Protein AF-A0A7Z7QP86-F1 (afdb_monomer)

Secondary structure (DSSP, 8-state):
-HHHHHHHHHHHHHHHHHHHHHTPSEEETTEEE-----HHHHHHHHHHHHS-HHHHHHHHHHHHHHHHHHT-SSTTHHHHHHHHHHHHIIIIIGGGTT-HHHHHHHHHHHHHHHHHHHHHHHHHHT--

Sequence (128 aa):
MKSIYYVLIGLLMFYLDTLLTFLSPITIGHFSFILVPHLSFLFLMIIAIYKNTSTALILGVLLGIMQDLYFGQVYGVYLFGYIVSILIADKFLKVFFRDHTMLYGMILLGVIFLEIFVMVIYSLLGVN

pLDDT: mean 90.16, std 6.81, range [57.88, 97.5]

Mean predicted aligned error: 4.6 Å

Solvent-accessible surface area (backbone atoms only — not comparable to full-atom values): 6948 Å² total; per-residue (Å²): 120,74,68,58,53,56,54,54,49,46,54,49,32,40,51,51,32,50,55,52,37,67,60,37,66,42,69,60,91,90,47,75,44,80,52,81,74,58,39,46,57,54,52,37,50,50,35,16,43,79,62,46,50,71,58,23,46,56,50,22,49,56,52,13,49,50,45,12,72,77,74,40,92,53,79,52,53,46,23,51,48,40,44,53,50,38,55,48,30,46,73,64,50,31,81,39,70,83,44,61,70,60,44,54,53,52,53,54,51,46,52,54,52,45,51,52,52,51,50,52,54,31,58,74,72,70,53,127

Organism: Staphylococcus schleiferi (NCBI:txid1295)

Foldseek 3Di:
DVLVVLLVVLVVQLVVQVVVQVCPQDDDPPDTRRDRPPSSLLSLLCCLQVHPLVSSLVSLQVVQQVCCVPPNPDRPLSSVLSNVLSVCSNPPVNVCSVPPVVNVVVSVVSVVVSVVSSVVVCVVVVHD

Nearest PDB structures (foldseek):
  4z7f-assembly3_F  TM=4.431E-01  e=1.810E+00  Enterococcus faecalis V583
  5kc4-assembly2_E  TM=5.006E-01  e=4.038E+00  Thermotoga maritima MSB8

InterPro domains:
  IPR007227 Cell shape-determining protein MreD [PF04093] (1-127)
  IPR007227 Cell shape-determining protein MreD [TIGR03426] (10-126)

Radius of gyration: 15.09 Å; Cα contacts (8 Å, |Δi|>4): 134; chains: 1; bounding box: 35×35×44 Å

Structure (mmCIF, N/CA/C/O backbone):
data_AF-A0A7Z7QP86-F1
#
_entry.id   AF-A0A7Z7QP86-F1
#
loop_
_atom_site.group_PDB
_atom_site.id
_atom_site.type_symbol
_atom_site.label_atom_id
_atom_site.label_alt_id
_atom_site.label_comp_id
_atom_site.label_asym_id
_atom_site.label_entity_id
_atom_site.label_seq_id
_atom_site.pdbx_PDB_ins_code
_atom_site.Cartn_x
_atom_site.Cartn_y
_atom_site.Cartn_z
_atom_site.occupancy
_atom_site.B_iso_or_equiv
_atom_site.auth_seq_id
_atom_site.auth_comp_id
_atom_site.auth_asym_id
_atom_site.auth_atom_id
_atom_site.pdbx_PDB_model_num
ATOM 1 N N . MET A 1 1 ? -0.761 5.605 22.226 1.00 58.56 1 MET A N 1
ATOM 2 C CA . MET A 1 1 ? 0.028 4.350 22.261 1.00 58.56 1 MET A CA 1
ATOM 3 C C . MET A 1 1 ? -0.399 3.323 21.204 1.00 58.56 1 MET A C 1
ATOM 5 O O . MET A 1 1 ? 0.480 2.789 20.552 1.00 58.56 1 MET A O 1
ATOM 9 N N . LYS A 1 2 ? -1.699 3.085 20.935 1.00 69.56 2 LYS A N 1
ATOM 10 C CA . LYS A 1 2 ? -2.133 2.076 19.935 1.00 69.56 2 LYS A CA 1
ATOM 11 C C . LYS A 1 2 ? -1.720 2.363 18.473 1.00 69.56 2 LYS A C 1
ATOM 13 O O . LYS A 1 2 ? -1.446 1.420 17.746 1.00 69.56 2 LYS A O 1
ATOM 18 N N . SER A 1 3 ? -1.637 3.629 18.047 1.00 73.50 3 SER A N 1
ATOM 19 C CA . SER A 1 3 ? -1.332 3.974 16.642 1.00 73.50 3 SER A CA 1
ATOM 20 C C . SER A 1 3 ? 0.113 3.709 16.215 1.00 73.50 3 SER A C 1
ATOM 22 O O . SER A 1 3 ? 0.352 3.432 15.047 1.00 73.50 3 SER A O 1
ATOM 24 N N . ILE A 1 4 ? 1.063 3.742 17.155 1.00 87.06 4 ILE A N 1
ATOM 25 C CA . ILE A 1 4 ? 2.484 3.486 16.872 1.00 87.06 4 ILE A CA 1
ATOM 26 C C . ILE A 1 4 ? 2.708 2.042 16.417 1.00 87.06 4 ILE A C 1
ATOM 28 O O . ILE A 1 4 ? 3.517 1.800 15.528 1.00 87.06 4 ILE A O 1
ATOM 32 N N . TYR A 1 5 ? 1.932 1.093 16.948 1.00 90.19 5 TYR A N 1
ATOM 33 C CA . 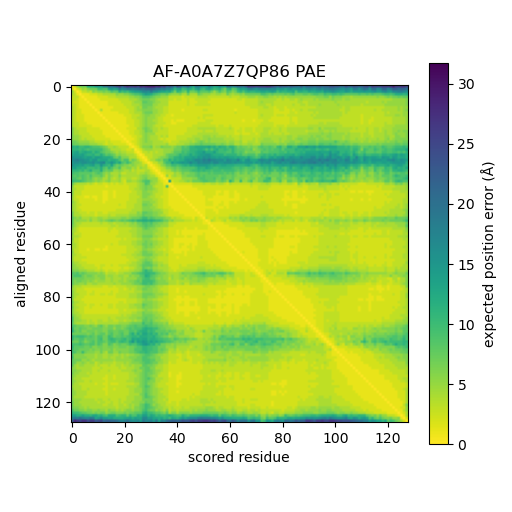TYR A 1 5 ? 2.016 -0.303 16.528 1.00 90.19 5 TYR A CA 1
ATOM 34 C C . TYR A 1 5 ? 1.619 -0.490 15.065 1.00 90.19 5 TYR A C 1
ATOM 36 O O . TYR A 1 5 ? 2.263 -1.264 14.372 1.00 90.19 5 TYR A O 1
ATOM 44 N N . TYR A 1 6 ? 0.614 0.237 14.563 1.00 91.06 6 TYR A N 1
ATOM 45 C CA . TYR A 1 6 ? 0.237 0.134 13.149 1.00 91.06 6 TYR A CA 1
ATOM 46 C C . TYR A 1 6 ? 1.321 0.677 12.224 1.00 91.06 6 TYR A C 1
ATOM 48 O O . TYR A 1 6 ? 1.538 0.109 11.161 1.00 91.06 6 TYR A O 1
ATOM 56 N N . VAL A 1 7 ? 2.024 1.734 12.639 1.00 92.50 7 VAL A N 1
ATOM 57 C CA . VAL A 1 7 ? 3.172 2.259 11.890 1.00 92.50 7 VAL A CA 1
ATOM 58 C C . VAL A 1 7 ? 4.301 1.229 11.865 1.00 92.50 7 VAL A C 1
ATOM 60 O O . VAL A 1 7 ? 4.804 0.912 10.795 1.00 92.50 7 VAL A O 1
ATOM 63 N N . LEU A 1 8 ? 4.655 0.652 13.019 1.00 93.88 8 LEU A N 1
ATOM 64 C CA . LEU A 1 8 ? 5.702 -0.372 13.106 1.00 93.88 8 LEU A CA 1
ATOM 65 C C . LEU A 1 8 ? 5.361 -1.624 12.290 1.00 93.88 8 LEU A C 1
ATOM 67 O O . LEU A 1 8 ? 6.220 -2.139 11.584 1.00 93.88 8 LEU A O 1
ATOM 71 N N . ILE A 1 9 ? 4.110 -2.090 12.348 1.00 94.38 9 ILE A N 1
ATOM 72 C CA . ILE A 1 9 ? 3.648 -3.227 11.543 1.00 94.38 9 ILE A CA 1
ATOM 73 C C . ILE A 1 9 ? 3.662 -2.864 10.057 1.00 94.38 9 ILE A C 1
ATOM 75 O O . ILE A 1 9 ? 4.131 -3.664 9.263 1.00 94.38 9 ILE A O 1
ATOM 79 N N . GLY A 1 10 ? 3.211 -1.668 9.672 1.00 93.56 10 GLY A N 1
ATOM 80 C CA . GLY A 1 10 ? 3.259 -1.219 8.279 1.00 93.56 10 GLY A CA 1
ATOM 81 C C . GLY A 1 10 ? 4.684 -1.185 7.724 1.00 93.56 10 GLY A C 1
ATOM 82 O O . GLY A 1 10 ? 4.929 -1.702 6.639 1.00 93.56 10 GLY A O 1
ATOM 83 N N . LEU A 1 11 ? 5.635 -0.660 8.502 1.00 95.06 11 LEU A N 1
ATOM 84 C CA . LEU A 1 11 ? 7.058 -0.674 8.149 1.00 95.06 11 LEU A CA 1
ATOM 85 C C . LEU A 1 11 ? 7.620 -2.097 8.065 1.00 95.06 11 LEU A C 1
ATOM 87 O O . LEU A 1 11 ? 8.390 -2.394 7.156 1.00 95.06 11 LEU A O 1
ATOM 91 N N . LEU A 1 12 ? 7.218 -2.986 8.979 1.00 95.62 12 LEU A N 1
ATOM 92 C CA . LEU A 1 12 ? 7.596 -4.398 8.930 1.00 95.62 12 LEU A CA 1
ATOM 93 C C . LEU A 1 12 ? 7.058 -5.072 7.661 1.00 95.62 12 LEU A C 1
ATOM 95 O O . LEU A 1 12 ? 7.804 -5.785 6.999 1.00 95.62 12 LEU A O 1
ATOM 99 N N . MET A 1 13 ? 5.788 -4.843 7.313 1.00 95.50 13 MET A N 1
ATOM 100 C CA . MET A 1 13 ? 5.178 -5.399 6.102 1.00 95.50 13 MET A CA 1
ATOM 101 C C . MET A 1 13 ? 5.901 -4.907 4.851 1.00 95.50 13 MET A C 1
ATOM 103 O O . MET A 1 13 ? 6.238 -5.728 4.009 1.00 95.50 13 MET A O 1
ATOM 107 N N . PHE A 1 14 ? 6.212 -3.611 4.774 1.00 95.06 14 PHE A N 1
ATOM 108 C CA . PHE A 1 14 ? 6.998 -3.037 3.680 1.00 95.06 14 PHE A CA 1
ATOM 109 C C . PHE A 1 14 ? 8.393 -3.662 3.576 1.00 95.06 14 PHE A C 1
ATOM 111 O O . PHE A 1 14 ? 8.829 -4.061 2.499 1.00 95.06 14 PHE A O 1
ATOM 118 N N . TYR A 1 15 ? 9.086 -3.809 4.706 1.00 94.31 15 TYR A N 1
ATOM 119 C CA . TYR A 1 15 ? 10.395 -4.453 4.738 1.00 94.31 15 TYR A CA 1
ATOM 120 C C . TYR A 1 15 ? 10.333 -5.904 4.237 1.00 94.31 15 TYR A C 1
ATOM 122 O O . TYR A 1 15 ? 11.141 -6.305 3.400 1.00 94.31 15 TYR A O 1
ATOM 130 N N . LEU A 1 16 ? 9.345 -6.682 4.686 1.00 94.00 16 LEU A N 1
ATOM 131 C CA . LEU A 1 16 ? 9.130 -8.046 4.198 1.00 94.00 16 LEU A CA 1
ATOM 132 C C . LEU A 1 16 ? 8.794 -8.073 2.701 1.00 94.00 16 LEU A C 1
ATOM 134 O O . LEU A 1 16 ? 9.321 -8.925 1.992 1.00 94.00 16 LEU A O 1
ATOM 138 N N . ASP A 1 17 ? 7.987 -7.127 2.216 1.00 91.75 17 ASP A N 1
ATOM 139 C CA . ASP A 1 17 ? 7.666 -6.962 0.791 1.00 91.75 17 ASP A CA 1
ATOM 140 C C . ASP A 1 17 ? 8.952 -6.813 -0.032 1.00 91.75 17 ASP A C 1
ATOM 142 O O . ASP A 1 17 ? 9.160 -7.507 -1.031 1.00 91.75 17 ASP A O 1
ATOM 146 N N . THR A 1 18 ? 9.869 -5.965 0.446 1.00 90.50 18 THR A N 1
ATOM 147 C CA . THR A 1 18 ? 11.151 -5.735 -0.225 1.00 90.50 18 THR A CA 1
ATOM 148 C C . THR A 1 18 ? 12.018 -6.983 -0.241 1.00 90.50 18 THR A C 1
ATOM 150 O O . THR A 1 18 ? 12.521 -7.355 -1.299 1.00 90.50 18 THR A O 1
ATOM 153 N N . LEU A 1 19 ? 12.134 -7.683 0.891 1.00 91.06 19 LEU A N 1
ATOM 154 C CA . LEU A 1 19 ? 12.916 -8.912 0.983 1.00 91.06 19 LEU A CA 1
ATOM 155 C C . LEU A 1 19 ? 12.384 -9.994 0.044 1.00 91.06 19 LEU A C 1
ATOM 157 O O . LEU A 1 19 ? 13.166 -10.642 -0.645 1.00 91.06 19 LEU A O 1
ATOM 161 N N . LEU A 1 20 ? 11.065 -10.177 -0.008 1.00 89.44 20 LEU A N 1
ATOM 162 C CA . LEU A 1 20 ? 10.445 -11.164 -0.890 1.00 89.44 20 LEU A CA 1
ATOM 163 C C . LEU A 1 20 ? 10.626 -10.803 -2.367 1.00 89.44 20 LEU A C 1
ATOM 165 O O . LEU A 1 20 ? 10.895 -11.686 -3.178 1.00 89.44 20 LEU A O 1
ATOM 169 N N . THR A 1 21 ? 10.548 -9.515 -2.706 1.00 87.69 21 THR A N 1
ATOM 170 C CA . THR A 1 21 ? 10.811 -9.040 -4.070 1.00 87.69 21 THR A CA 1
ATOM 171 C C . THR A 1 21 ? 12.275 -9.272 -4.463 1.00 87.69 21 THR A C 1
ATOM 173 O O . THR A 1 21 ? 12.543 -9.698 -5.584 1.00 87.69 21 THR A O 1
ATOM 176 N N . PHE A 1 22 ? 13.230 -9.099 -3.540 1.00 85.44 22 PHE A N 1
ATOM 177 C CA . PHE A 1 22 ? 14.648 -9.420 -3.770 1.00 85.44 22 PHE A CA 1
ATOM 178 C C . PHE A 1 22 ? 14.925 -10.910 -3.995 1.00 85.44 22 PHE A C 1
ATOM 180 O O . PHE A 1 22 ? 15.916 -11.254 -4.636 1.00 85.44 22 PHE A O 1
ATOM 187 N N . LEU A 1 23 ? 14.076 -11.801 -3.479 1.00 85.19 23 LEU A N 1
ATOM 188 C CA . LEU A 1 23 ? 14.175 -13.238 -3.751 1.00 85.19 23 LEU A CA 1
ATOM 189 C C . LEU A 1 23 ? 13.661 -13.609 -5.153 1.00 85.19 23 LEU A C 1
ATOM 191 O O . LEU A 1 23 ? 13.803 -14.760 -5.566 1.00 85.19 23 LEU A O 1
ATOM 195 N N . SER A 1 24 ? 13.067 -12.660 -5.882 1.00 82.94 24 SER A N 1
ATOM 196 C CA . SER A 1 24 ? 12.636 -12.840 -7.265 1.00 82.94 24 SER A CA 1
ATOM 197 C C . SER A 1 24 ? 13.741 -12.426 -8.261 1.00 82.94 24 SER A C 1
ATOM 199 O O . SER A 1 24 ? 14.510 -11.510 -7.971 1.00 82.94 24 SER A O 1
ATOM 201 N N . PRO A 1 25 ? 13.845 -13.063 -9.445 1.00 84.25 25 PRO A N 1
ATOM 202 C CA . PRO A 1 25 ? 12.976 -14.118 -9.954 1.00 84.25 25 PRO A CA 1
ATOM 203 C C . PRO A 1 25 ? 13.286 -15.486 -9.334 1.00 84.25 25 PRO A C 1
ATOM 205 O O . PRO A 1 25 ? 14.436 -15.920 -9.259 1.00 84.25 25 PRO A O 1
ATOM 208 N N . ILE A 1 26 ? 12.232 -16.202 -8.947 1.00 84.38 26 ILE A N 1
ATOM 209 C CA . ILE A 1 26 ? 12.347 -17.572 -8.446 1.00 84.38 26 ILE A CA 1
ATOM 210 C C . ILE A 1 26 ? 12.374 -18.496 -9.662 1.00 84.38 26 ILE A C 1
ATOM 212 O O . ILE A 1 26 ? 11.431 -18.521 -10.457 1.00 84.38 26 ILE A O 1
ATOM 216 N N . THR A 1 27 ? 13.459 -19.251 -9.819 1.00 85.19 27 THR A N 1
ATOM 217 C CA . THR A 1 27 ? 13.611 -20.222 -10.906 1.00 85.19 27 THR A CA 1
ATOM 218 C C . THR A 1 27 ? 13.297 -21.626 -10.400 1.00 85.19 27 THR A C 1
ATOM 220 O O . THR A 1 27 ? 13.898 -22.110 -9.442 1.00 85.19 27 THR A O 1
ATOM 223 N N . ILE A 1 28 ? 12.322 -22.284 -11.030 1.00 83.19 28 ILE A N 1
ATOM 224 C CA . ILE A 1 28 ? 11.977 -23.687 -10.768 1.00 83.19 28 ILE A CA 1
ATOM 225 C C . ILE A 1 28 ? 12.104 -24.433 -12.097 1.00 83.19 28 ILE A C 1
ATOM 227 O O . ILE A 1 28 ? 11.265 -24.305 -12.991 1.00 83.19 28 ILE A O 1
ATOM 231 N N . GLY A 1 29 ? 13.191 -25.190 -12.250 1.00 85.19 29 GLY A N 1
ATOM 232 C CA . GLY A 1 29 ? 13.534 -25.830 -13.521 1.00 85.19 29 GLY A CA 1
ATOM 233 C C . GLY A 1 29 ? 13.812 -24.791 -14.613 1.00 85.19 29 GLY A C 1
ATOM 234 O O . GLY A 1 29 ? 14.741 -24.000 -14.488 1.00 85.19 29 GLY A O 1
ATOM 235 N N . HIS A 1 30 ? 13.000 -24.790 -15.675 1.00 84.25 30 HIS A N 1
ATOM 236 C CA . HIS A 1 30 ? 13.103 -23.842 -16.796 1.00 84.25 30 HIS A CA 1
ATOM 237 C C . HIS A 1 30 ? 12.145 -22.644 -16.695 1.00 84.25 30 HIS A C 1
ATOM 239 O O . HIS A 1 30 ? 12.178 -21.770 -17.559 1.00 84.25 30 HIS A O 1
ATOM 245 N N . PHE A 1 31 ? 11.286 -22.594 -15.674 1.00 79.69 31 PHE A N 1
ATOM 246 C CA . PHE A 1 31 ? 10.327 -21.506 -15.499 1.00 79.69 31 PHE A CA 1
ATOM 247 C C . PHE A 1 31 ? 10.856 -20.482 -14.493 1.00 79.69 31 PHE A C 1
ATOM 249 O O . PHE A 1 31 ? 11.287 -20.841 -13.395 1.00 79.69 31 PHE A O 1
ATOM 256 N N . SER A 1 32 ? 10.804 -19.204 -14.866 1.00 79.75 32 SER A N 1
ATOM 257 C CA . SER A 1 32 ? 11.113 -18.069 -13.996 1.00 79.75 32 SER A CA 1
ATOM 258 C C . SER A 1 32 ? 9.825 -17.359 -13.591 1.00 79.75 32 SER A C 1
ATOM 260 O O . SER A 1 32 ? 9.093 -16.875 -14.456 1.00 79.75 32 SER A O 1
ATOM 262 N N . PHE A 1 33 ? 9.571 -17.264 -12.290 1.00 78.75 33 PHE A N 1
ATOM 263 C CA . PHE A 1 33 ? 8.426 -16.548 -11.735 1.00 78.75 33 PHE A CA 1
ATOM 264 C C . PHE A 1 33 ? 8.889 -15.251 -11.070 1.00 78.75 33 PHE A C 1
ATOM 266 O O . PHE A 1 33 ? 9.808 -15.258 -10.247 1.00 78.75 33 PHE A O 1
ATOM 273 N N . ILE A 1 34 ? 8.239 -14.140 -11.416 1.00 81.44 34 ILE A N 1
ATOM 274 C CA . ILE A 1 34 ? 8.423 -12.853 -10.743 1.00 81.44 34 ILE A CA 1
ATOM 275 C C . ILE A 1 34 ? 7.368 -12.777 -9.644 1.00 81.44 34 ILE A C 1
ATOM 277 O O . ILE A 1 34 ? 6.174 -12.877 -9.917 1.00 81.44 34 ILE A O 1
ATOM 281 N N . LEU A 1 35 ? 7.817 -12.657 -8.399 1.00 77.12 35 LEU A N 1
ATOM 282 C CA . LEU A 1 35 ? 6.945 -12.596 -7.234 1.00 77.12 35 LEU A CA 1
ATOM 283 C C . LEU A 1 35 ? 6.856 -11.145 -6.759 1.00 77.12 35 LEU A C 1
ATOM 285 O O . LEU A 1 35 ? 7.862 -10.580 -6.340 1.00 77.12 35 LEU A O 1
ATOM 289 N N . VAL A 1 36 ? 5.651 -10.572 -6.813 1.00 82.38 36 VAL A N 1
ATOM 290 C CA . VAL A 1 36 ? 5.347 -9.222 -6.312 1.00 82.38 36 VAL A CA 1
ATOM 291 C C . VAL A 1 36 ? 4.295 -9.351 -5.202 1.00 82.38 36 VAL A C 1
ATOM 293 O O . VAL A 1 36 ? 3.118 -9.551 -5.494 1.00 82.38 36 VAL A O 1
ATOM 296 N N . PRO A 1 37 ? 4.696 -9.340 -3.919 1.00 79.31 37 PRO A N 1
ATOM 297 C CA . PRO A 1 37 ? 3.822 -9.782 -2.834 1.00 79.31 37 PRO A CA 1
ATOM 298 C C . PRO A 1 37 ? 2.832 -8.720 -2.310 1.00 79.31 37 PRO A C 1
ATOM 300 O O . PRO A 1 37 ? 1.883 -9.095 -1.620 1.00 79.31 37 PRO A O 1
ATOM 303 N N . HIS A 1 38 ? 3.001 -7.433 -2.653 1.00 92.19 38 HIS A N 1
ATOM 304 C CA . HIS A 1 38 ? 2.132 -6.292 -2.288 1.00 92.19 38 HIS A CA 1
ATOM 305 C C . HIS A 1 38 ? 1.635 -6.305 -0.823 1.00 92.19 38 HIS A C 1
ATOM 307 O O . HIS A 1 38 ? 0.506 -5.896 -0.519 1.00 92.19 38 HIS A O 1
ATOM 313 N N . LEU A 1 39 ? 2.465 -6.764 0.122 1.00 93.62 39 LEU A N 1
ATOM 314 C CA . LEU A 1 39 ? 2.096 -6.921 1.540 1.00 93.62 39 LEU A CA 1
ATOM 315 C C . LEU A 1 39 ? 1.683 -5.597 2.181 1.00 93.62 39 LEU A C 1
ATOM 317 O O . LEU A 1 39 ? 0.754 -5.542 2.994 1.00 93.62 39 LEU A O 1
ATOM 321 N N . SER A 1 40 ? 2.362 -4.523 1.787 1.00 94.69 40 SER A N 1
ATOM 322 C CA . SER A 1 40 ? 2.097 -3.159 2.243 1.00 94.69 40 SER A CA 1
ATOM 323 C C . SER A 1 40 ? 0.655 -2.744 1.936 1.00 94.69 40 SER A C 1
ATOM 325 O O . SER A 1 40 ? -0.056 -2.214 2.793 1.00 94.69 40 SER A O 1
ATOM 327 N N . PHE A 1 41 ? 0.202 -3.043 0.718 1.00 96.19 41 PHE A N 1
ATOM 328 C CA . PHE A 1 41 ? -1.145 -2.749 0.251 1.00 96.19 41 PHE A CA 1
ATOM 329 C C . PHE A 1 41 ? -2.196 -3.612 0.954 1.00 96.19 41 PHE A C 1
ATOM 331 O O . PHE A 1 41 ? -3.199 -3.091 1.450 1.00 96.19 41 PHE A O 1
ATOM 338 N N . LEU A 1 42 ? -1.947 -4.919 1.070 1.00 95.62 42 LEU A N 1
ATOM 339 C CA . LEU A 1 42 ? -2.840 -5.845 1.774 1.00 95.62 42 LEU A CA 1
ATOM 340 C C . LEU A 1 42 ? -3.077 -5.402 3.224 1.00 95.62 42 LEU A C 1
ATOM 342 O O . LEU A 1 42 ? -4.217 -5.371 3.697 1.00 95.62 42 LEU A O 1
ATOM 346 N N . PHE A 1 43 ? -2.015 -4.988 3.918 1.00 95.38 43 PHE A N 1
ATOM 347 C CA . PHE A 1 43 ? -2.112 -4.442 5.269 1.00 95.38 43 PHE A CA 1
ATOM 348 C C . PHE A 1 43 ? -2.994 -3.186 5.330 1.00 95.38 43 PHE A C 1
ATOM 350 O O . PHE A 1 43 ? -3.865 -3.086 6.200 1.00 95.38 43 PHE A O 1
ATOM 357 N N . LEU A 1 44 ? -2.820 -2.246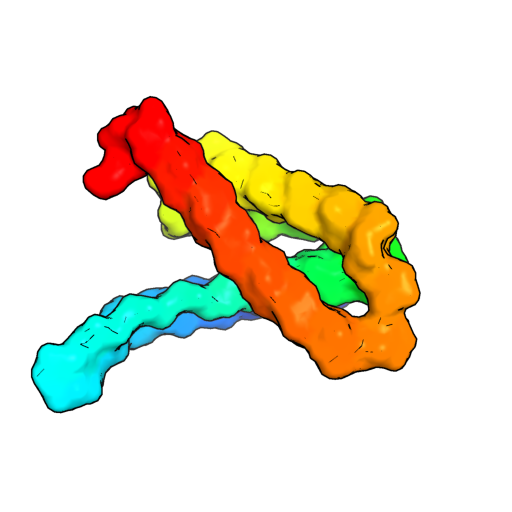 4.396 1.00 96.38 44 LEU A N 1
ATOM 358 C CA . LEU A 1 44 ? -3.635 -1.028 4.331 1.00 96.38 44 LEU A CA 1
ATOM 359 C C . LEU A 1 44 ? -5.120 -1.335 4.124 1.00 96.38 44 LEU A C 1
ATOM 361 O O . LEU A 1 44 ? -5.960 -0.746 4.809 1.00 96.38 44 LEU A O 1
ATOM 365 N N . MET A 1 45 ? -5.441 -2.287 3.247 1.00 95.50 45 MET A N 1
ATOM 366 C CA . MET A 1 45 ? -6.818 -2.726 3.000 1.00 95.50 45 MET A CA 1
ATOM 367 C C . MET A 1 45 ? -7.463 -3.305 4.267 1.00 95.50 45 MET A C 1
ATOM 369 O O . MET A 1 45 ? -8.596 -2.953 4.606 1.00 95.50 45 MET A O 1
ATOM 373 N N . ILE A 1 46 ? -6.725 -4.117 5.032 1.00 93.69 46 ILE A N 1
ATOM 374 C CA . ILE A 1 46 ? -7.198 -4.659 6.316 1.00 93.69 46 ILE A CA 1
ATOM 375 C C . ILE A 1 46 ? -7.469 -3.527 7.319 1.00 93.69 46 ILE A C 1
ATOM 377 O O . ILE A 1 46 ? -8.520 -3.515 7.965 1.00 93.69 46 ILE A O 1
ATOM 381 N N . ILE A 1 47 ? -6.561 -2.552 7.447 1.00 94.25 47 ILE A N 1
ATOM 382 C CA . ILE A 1 47 ? -6.747 -1.415 8.367 1.00 94.25 47 ILE A CA 1
ATOM 383 C C . ILE A 1 47 ? -7.937 -0.543 7.944 1.00 94.25 47 ILE A C 1
ATOM 385 O O . ILE A 1 47 ? -8.684 -0.076 8.812 1.00 94.25 47 ILE A O 1
ATOM 389 N N . ALA A 1 48 ? -8.137 -0.340 6.640 1.00 94.12 48 ALA A N 1
ATOM 390 C CA . ALA A 1 48 ? -9.258 0.431 6.106 1.00 94.12 48 ALA A CA 1
ATOM 391 C C . ALA A 1 48 ? -10.609 -0.205 6.467 1.00 94.12 48 ALA A C 1
ATOM 393 O O . ALA A 1 48 ? -11.530 0.499 6.889 1.00 94.12 48 ALA A O 1
ATOM 394 N N . ILE A 1 49 ? -10.710 -1.534 6.368 1.00 91.69 49 ILE A N 1
ATOM 395 C CA . ILE A 1 49 ? -11.962 -2.257 6.608 1.00 91.69 49 ILE A CA 1
ATOM 396 C C . ILE A 1 49 ? -12.233 -2.455 8.107 1.00 91.69 49 ILE A C 1
ATOM 398 O O . ILE A 1 49 ? -13.316 -2.123 8.587 1.00 91.69 49 ILE A O 1
ATOM 402 N N . TYR A 1 50 ? -11.264 -2.964 8.872 1.00 89.88 50 TYR A N 1
ATOM 403 C CA . TYR A 1 50 ? -11.498 -3.385 10.263 1.00 89.88 50 TYR A CA 1
ATOM 404 C C . TYR A 1 50 ? -11.314 -2.284 11.308 1.00 89.88 50 TYR A C 1
ATOM 406 O O . TYR A 1 50 ? -11.661 -2.467 12.478 1.00 89.88 50 TYR A O 1
ATOM 414 N N . LYS A 1 51 ? -10.705 -1.161 10.928 1.00 88.12 51 LYS A N 1
ATOM 415 C CA . LYS A 1 51 ? -10.254 -0.133 11.867 1.00 88.12 51 LYS A CA 1
ATOM 416 C C . LYS A 1 51 ? -10.824 1.231 11.485 1.00 88.12 51 LYS A C 1
ATOM 418 O O . LYS A 1 51 ? -12.038 1.413 11.477 1.00 88.12 51 LYS A O 1
ATOM 423 N N . ASN A 1 52 ? -9.958 2.208 11.245 1.00 89.88 52 ASN A N 1
ATOM 424 C CA . ASN A 1 52 ? -10.333 3.576 10.938 1.00 89.88 52 ASN A CA 1
ATOM 425 C C . ASN A 1 52 ? -9.701 3.971 9.613 1.00 89.88 52 ASN A C 1
ATOM 427 O O . ASN A 1 52 ? -8.480 3.924 9.457 1.00 89.88 52 ASN A O 1
ATOM 431 N N . THR A 1 53 ? -10.538 4.461 8.713 1.00 92.88 53 THR A N 1
ATOM 432 C CA . THR A 1 53 ? -10.171 4.919 7.372 1.00 92.88 53 THR A CA 1
ATOM 433 C C . THR A 1 53 ? -9.156 6.045 7.430 1.00 92.88 53 THR A C 1
ATOM 435 O O . THR A 1 53 ? -8.180 6.024 6.696 1.00 92.88 53 THR A O 1
ATOM 438 N N . SER A 1 54 ? -9.292 6.973 8.382 1.00 93.12 54 SER A N 1
ATOM 439 C CA . SER A 1 54 ? -8.303 8.036 8.595 1.00 93.12 54 SER A CA 1
ATOM 440 C C . SER A 1 54 ? -6.915 7.483 8.934 1.00 93.12 54 SER A C 1
ATOM 442 O O . SER A 1 54 ? -5.913 8.008 8.465 1.00 93.12 54 SER A O 1
ATOM 444 N N . THR A 1 55 ? -6.835 6.406 9.724 1.00 93.12 55 THR A N 1
ATOM 445 C CA . THR A 1 55 ? -5.554 5.755 10.038 1.00 93.12 55 THR A CA 1
ATOM 446 C C . THR A 1 55 ? -4.993 5.037 8.816 1.00 93.12 55 THR A C 1
ATOM 448 O O . THR A 1 55 ? -3.800 5.161 8.554 1.00 93.12 55 THR A O 1
ATOM 451 N N . ALA A 1 56 ? -5.843 4.343 8.051 1.00 95.69 56 ALA A N 1
ATOM 452 C CA . ALA A 1 56 ? -5.441 3.727 6.791 1.00 95.69 56 ALA A CA 1
ATOM 453 C C . ALA A 1 56 ? -4.914 4.770 5.800 1.00 95.69 56 ALA A C 1
ATOM 455 O O . ALA A 1 56 ? -3.869 4.546 5.213 1.00 95.69 56 ALA A O 1
ATOM 456 N N . LEU A 1 57 ? -5.566 5.929 5.666 1.00 96.81 57 LEU A N 1
ATOM 457 C CA . LEU A 1 57 ? -5.134 7.012 4.778 1.00 96.81 57 LEU A CA 1
ATOM 458 C C . LEU A 1 57 ? -3.775 7.590 5.181 1.00 96.81 57 LEU A C 1
ATOM 460 O O . LEU A 1 57 ? -2.909 7.738 4.327 1.00 96.81 57 LEU A O 1
ATOM 464 N N . ILE A 1 58 ? -3.555 7.873 6.471 1.00 95.69 58 ILE A N 1
ATOM 465 C CA . ILE A 1 58 ? -2.254 8.372 6.956 1.00 95.69 58 ILE A CA 1
ATOM 466 C C . ILE A 1 58 ? -1.145 7.354 6.660 1.00 95.69 58 ILE A C 1
ATOM 468 O O . ILE A 1 58 ? -0.086 7.719 6.152 1.00 95.69 58 ILE A O 1
ATOM 472 N N . LEU A 1 59 ? -1.395 6.074 6.952 1.00 96.12 59 LEU A N 1
ATOM 473 C CA . LEU A 1 59 ? -0.450 5.000 6.644 1.00 96.12 59 LEU A CA 1
ATOM 474 C C . LEU A 1 59 ? -0.282 4.805 5.134 1.00 96.12 59 LEU A C 1
ATOM 476 O O . LEU A 1 59 ? 0.820 4.520 4.690 1.00 96.12 59 LEU A O 1
ATOM 480 N N . GLY A 1 60 ? -1.344 4.982 4.353 1.00 96.81 60 GLY A N 1
ATOM 481 C CA . GLY A 1 60 ? -1.350 4.835 2.902 1.00 96.81 60 GLY A CA 1
ATOM 482 C C . GLY A 1 60 ? -0.536 5.914 2.210 1.00 96.81 60 GLY A C 1
ATOM 483 O O . GLY A 1 60 ? 0.199 5.604 1.283 1.00 96.81 60 GLY A O 1
ATOM 484 N N . VAL A 1 61 ? -0.579 7.151 2.711 1.00 97.25 61 VAL A N 1
ATOM 485 C CA . VAL A 1 61 ? 0.330 8.214 2.265 1.00 97.25 61 VAL A CA 1
ATOM 486 C C . VAL A 1 61 ? 1.774 7.831 2.582 1.00 97.25 61 VAL A C 1
ATOM 488 O O . VAL A 1 61 ? 2.615 7.850 1.692 1.00 97.25 61 VAL A O 1
ATOM 491 N N . LEU A 1 62 ? 2.068 7.437 3.826 1.00 96.44 62 LEU A N 1
ATOM 492 C CA . LEU A 1 62 ? 3.432 7.097 4.239 1.00 96.44 62 LEU A CA 1
ATOM 493 C C . LEU A 1 62 ? 4.004 5.915 3.440 1.00 96.44 62 LEU A C 1
ATOM 495 O O . LEU A 1 62 ? 5.075 6.033 2.851 1.00 96.44 62 LEU A O 1
ATOM 499 N N . LEU A 1 63 ? 3.281 4.796 3.389 1.00 96.44 63 LEU A N 1
ATOM 500 C CA . LEU A 1 63 ? 3.709 3.588 2.682 1.00 96.44 63 LEU A CA 1
ATOM 501 C C . LEU A 1 63 ? 3.662 3.765 1.163 1.00 96.44 63 LEU A C 1
ATOM 503 O O . LEU A 1 63 ? 4.499 3.199 0.475 1.00 96.44 63 LEU A O 1
ATOM 507 N N . GLY A 1 64 ? 2.729 4.560 0.639 1.00 96.25 64 GLY A N 1
ATOM 508 C CA . GLY A 1 64 ? 2.645 4.876 -0.786 1.00 96.25 64 GLY A CA 1
ATOM 509 C C . GLY A 1 64 ? 3.851 5.678 -1.267 1.00 96.25 64 GLY A C 1
ATOM 510 O O . GLY A 1 64 ? 4.459 5.306 -2.264 1.00 96.25 64 GLY A O 1
ATOM 511 N N . ILE A 1 65 ? 4.269 6.702 -0.508 1.00 96.12 65 ILE A N 1
ATOM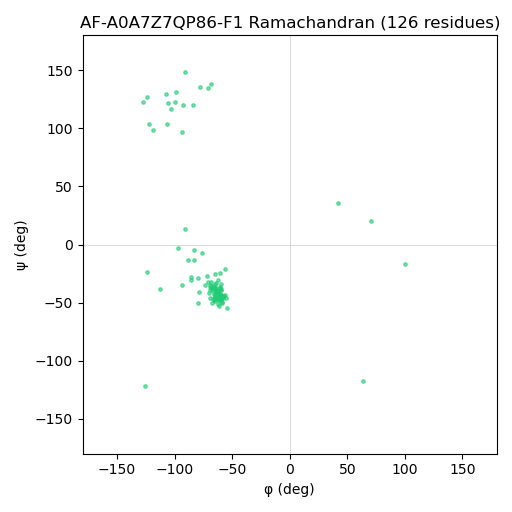 512 C CA . ILE A 1 65 ? 5.517 7.437 -0.783 1.00 96.12 65 ILE A CA 1
ATOM 513 C C . ILE A 1 65 ? 6.712 6.483 -0.748 1.00 96.12 65 ILE A C 1
ATOM 515 O O . ILE A 1 65 ? 7.547 6.518 -1.645 1.00 96.12 65 ILE A O 1
ATOM 519 N N . MET A 1 66 ? 6.806 5.623 0.271 1.00 95.19 66 MET A N 1
ATOM 520 C CA . MET A 1 66 ? 7.905 4.657 0.356 1.00 95.19 66 MET A CA 1
ATOM 521 C C . MET A 1 66 ? 7.909 3.698 -0.840 1.00 95.19 66 MET A C 1
ATOM 523 O O . MET A 1 66 ? 8.964 3.467 -1.423 1.00 95.19 66 MET A O 1
ATOM 527 N N . GLN A 1 67 ? 6.747 3.190 -1.250 1.00 94.19 67 GLN A N 1
ATOM 528 C CA . GLN A 1 67 ? 6.626 2.310 -2.411 1.00 94.19 67 GLN A CA 1
ATOM 529 C C . GLN A 1 67 ? 7.066 3.014 -3.697 1.00 94.19 67 GLN A C 1
ATOM 531 O O . GLN A 1 67 ? 7.854 2.458 -4.460 1.00 94.19 67 GLN A O 1
ATOM 536 N N . ASP A 1 68 ? 6.618 4.252 -3.904 1.00 93.12 68 ASP A N 1
ATOM 537 C CA . ASP A 1 68 ? 7.022 5.068 -5.045 1.00 93.12 68 ASP A CA 1
ATOM 538 C C . ASP A 1 68 ? 8.537 5.326 -5.062 1.00 93.12 68 ASP A C 1
ATOM 540 O O . ASP A 1 68 ? 9.141 5.287 -6.127 1.00 93.12 68 ASP A O 1
ATOM 544 N N . LEU A 1 69 ? 9.167 5.546 -3.903 1.00 93.31 69 LEU A N 1
ATOM 545 C CA . LEU A 1 69 ? 10.611 5.795 -3.808 1.00 93.31 69 LEU A CA 1
ATOM 546 C C . LEU A 1 69 ? 11.469 4.543 -4.038 1.00 93.31 69 LEU A C 1
ATOM 548 O O . LEU A 1 69 ? 12.575 4.659 -4.559 1.00 93.31 69 LEU A O 1
ATOM 552 N N . TYR A 1 70 ? 11.002 3.368 -3.609 1.00 90.56 70 TYR A N 1
ATOM 553 C CA . TYR A 1 70 ? 11.783 2.127 -3.687 1.00 90.56 70 TYR A CA 1
ATOM 554 C C . TYR A 1 70 ? 11.520 1.315 -4.959 1.00 90.56 70 TYR A C 1
ATOM 556 O O . TYR A 1 70 ? 12.443 0.681 -5.466 1.00 90.56 70 TYR A O 1
ATOM 564 N N . PHE A 1 71 ? 10.285 1.318 -5.462 1.00 86.50 71 PHE A N 1
ATOM 565 C CA . PHE A 1 71 ? 9.862 0.489 -6.598 1.00 86.50 71 PHE A CA 1
ATOM 566 C C . PHE A 1 71 ? 9.261 1.290 -7.751 1.00 86.50 71 PHE A C 1
ATOM 568 O O . PHE A 1 71 ? 9.234 0.808 -8.883 1.00 86.50 71 PHE A O 1
ATOM 575 N N . GLY A 1 72 ? 8.735 2.484 -7.476 1.00 84.25 72 GLY A N 1
ATOM 576 C CA . GLY A 1 72 ? 8.068 3.299 -8.478 1.00 84.25 72 GLY A CA 1
ATOM 577 C C . GLY A 1 72 ? 9.044 3.883 -9.496 1.00 84.25 72 GLY A C 1
ATOM 578 O O . GLY A 1 72 ? 10.070 4.456 -9.145 1.00 84.25 72 GLY A O 1
ATOM 579 N N . GLN A 1 73 ? 8.688 3.795 -10.776 1.00 85.88 73 GLN A N 1
ATOM 580 C CA . GLN A 1 73 ? 9.383 4.536 -11.837 1.00 85.88 73 GLN A CA 1
ATOM 581 C C . GLN A 1 73 ? 8.922 5.998 -11.899 1.00 85.88 73 GLN A C 1
ATOM 583 O O . GLN A 1 73 ? 9.670 6.888 -12.295 1.00 85.88 73 GLN A O 1
ATOM 588 N N . VAL A 1 74 ? 7.673 6.241 -11.496 1.00 89.12 74 VAL A N 1
ATOM 589 C CA . VAL A 1 74 ? 7.043 7.559 -11.458 1.00 89.12 74 VAL A CA 1
ATOM 590 C C . VAL A 1 74 ? 6.480 7.776 -10.064 1.00 89.12 74 VAL A C 1
ATOM 592 O O . VAL A 1 74 ? 5.650 6.995 -9.598 1.00 89.12 74 VAL A O 1
ATOM 595 N N . TYR A 1 75 ? 6.920 8.848 -9.411 1.00 89.88 75 TYR A N 1
ATOM 596 C CA . TYR A 1 75 ? 6.460 9.184 -8.070 1.00 89.88 75 TYR A CA 1
ATOM 597 C C . TYR A 1 75 ? 4.992 9.606 -8.065 1.00 89.88 75 TYR A C 1
ATOM 599 O O . TYR A 1 75 ? 4.543 10.375 -8.916 1.00 89.88 75 TYR A O 1
ATOM 607 N N . GLY A 1 76 ? 4.254 9.133 -7.066 1.00 91.75 76 GLY A N 1
ATOM 608 C CA . GLY A 1 76 ? 2.843 9.423 -6.858 1.00 91.75 76 GLY A CA 1
ATOM 609 C C . GLY A 1 76 ? 1.906 8.314 -7.331 1.00 91.75 76 GLY A C 1
ATOM 610 O O . GLY A 1 76 ? 0.750 8.305 -6.913 1.00 91.75 76 GLY A O 1
ATOM 611 N N . VAL A 1 77 ? 2.349 7.374 -8.172 1.00 94.88 77 VAL A N 1
ATOM 612 C CA . VAL A 1 77 ? 1.446 6.358 -8.738 1.00 94.88 77 VAL A CA 1
ATOM 613 C C . VAL A 1 77 ? 0.956 5.404 -7.651 1.00 94.88 77 VAL A C 1
ATOM 615 O O . VAL A 1 77 ? -0.256 5.238 -7.492 1.00 94.88 77 VAL A O 1
ATOM 618 N N . TYR A 1 78 ? 1.855 4.844 -6.842 1.00 95.06 78 TYR A N 1
ATOM 619 C CA . TYR A 1 78 ? 1.453 3.984 -5.729 1.00 95.06 78 TYR A CA 1
ATOM 620 C C . TYR A 1 78 ? 0.765 4.780 -4.619 1.00 95.06 78 TYR A C 1
ATOM 622 O O . TYR A 1 78 ? -0.227 4.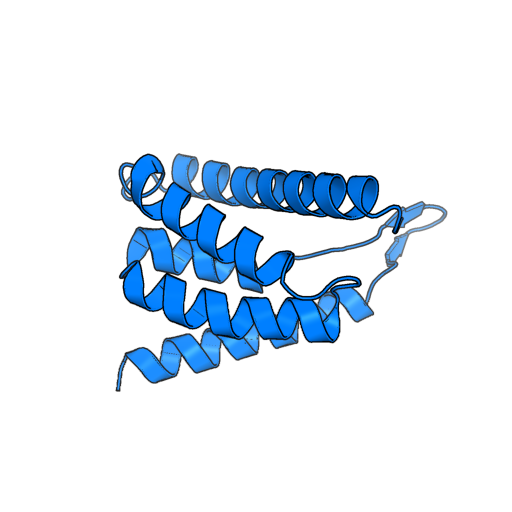304 -4.066 1.00 95.06 78 TYR A O 1
ATOM 630 N N . LEU A 1 79 ? 1.207 6.012 -4.337 1.00 96.50 79 LEU A N 1
ATOM 631 C CA . LEU A 1 79 ? 0.529 6.903 -3.389 1.00 96.50 79 LEU A CA 1
ATOM 632 C C . LEU A 1 79 ? -0.949 7.097 -3.737 1.00 96.50 79 LEU A C 1
ATOM 634 O O . LEU A 1 79 ? -1.822 6.861 -2.896 1.00 96.50 79 LEU A O 1
ATOM 638 N N . PHE A 1 80 ? -1.249 7.517 -4.967 1.00 96.81 80 PHE A N 1
ATOM 639 C CA . PHE A 1 80 ? -2.631 7.749 -5.379 1.00 96.81 80 PHE A CA 1
ATOM 640 C C . PHE A 1 80 ? -3.405 6.436 -5.490 1.00 96.81 80 PHE A C 1
ATOM 642 O O . PHE A 1 80 ? -4.551 6.380 -5.039 1.00 96.81 80 PHE A O 1
ATOM 649 N N . GLY A 1 81 ? -2.777 5.368 -5.991 1.00 96.44 81 GLY A N 1
ATOM 650 C CA . GLY A 1 81 ? -3.379 4.035 -6.049 1.00 96.44 81 GLY A CA 1
ATOM 651 C C . GLY A 1 81 ? -3.818 3.527 -4.672 1.00 96.44 81 GLY A C 1
ATOM 652 O O . GLY A 1 81 ? -4.945 3.047 -4.514 1.00 96.44 81 GLY A O 1
ATOM 653 N N . TYR A 1 82 ? -2.981 3.702 -3.646 1.00 97.12 82 TYR A N 1
ATOM 654 C CA . TYR A 1 82 ? -3.300 3.320 -2.269 1.00 97.12 82 TYR A CA 1
ATOM 655 C C . TYR A 1 82 ? -4.441 4.164 -1.701 1.00 97.12 82 TYR A C 1
ATOM 657 O O . TYR A 1 82 ? -5.394 3.606 -1.156 1.00 97.12 82 TYR A O 1
ATOM 665 N N . ILE A 1 83 ? -4.395 5.492 -1.857 1.00 97.50 83 ILE A N 1
ATOM 666 C CA . ILE A 1 83 ? -5.456 6.387 -1.364 1.00 97.50 83 ILE A CA 1
ATOM 667 C C . ILE A 1 83 ? -6.805 6.035 -1.997 1.00 97.50 83 ILE A C 1
ATOM 669 O O . ILE A 1 83 ? -7.792 5.865 -1.278 1.00 97.50 83 ILE A O 1
ATOM 673 N N . VAL A 1 84 ? -6.852 5.892 -3.324 1.00 96.94 84 VAL A N 1
ATOM 674 C CA . VAL A 1 84 ? -8.082 5.549 -4.051 1.00 96.94 84 VAL A CA 1
ATOM 675 C C . VAL A 1 84 ? -8.622 4.202 -3.576 1.00 96.94 84 VAL A C 1
ATOM 677 O O . VAL A 1 84 ? -9.801 4.099 -3.237 1.00 96.94 84 VAL A O 1
ATOM 680 N N . SER A 1 85 ? -7.759 3.193 -3.462 1.00 96.31 85 SER A N 1
ATOM 681 C CA . SER A 1 85 ? -8.157 1.857 -3.010 1.00 96.31 85 SER A CA 1
ATOM 682 C C . SER A 1 85 ? -8.696 1.859 -1.578 1.00 96.31 85 SER A C 1
ATOM 684 O O . SER A 1 85 ? -9.710 1.220 -1.309 1.00 96.31 85 SER A O 1
ATOM 686 N N . ILE A 1 86 ? -8.090 2.628 -0.667 1.00 97.06 86 ILE A N 1
ATOM 687 C CA . ILE A 1 86 ? -8.564 2.776 0.719 1.00 97.06 86 ILE A CA 1
ATOM 688 C C . ILE A 1 86 ? -9.954 3.424 0.766 1.00 97.06 86 ILE A C 1
ATOM 690 O O . ILE A 1 86 ? -10.813 2.979 1.529 1.00 97.06 86 ILE A O 1
ATOM 694 N N . LEU A 1 87 ? -10.198 4.459 -0.043 1.00 96.31 87 LEU A N 1
ATOM 695 C CA . LEU A 1 87 ? -11.504 5.126 -0.100 1.00 96.31 87 LEU A CA 1
ATOM 696 C C . LEU A 1 87 ? -12.588 4.208 -0.681 1.00 96.31 87 LEU A C 1
ATOM 698 O O . LEU A 1 87 ? -13.706 4.165 -0.161 1.00 96.31 87 LEU A O 1
ATOM 702 N N . ILE A 1 88 ? -12.253 3.431 -1.716 1.00 94.06 88 ILE A N 1
ATOM 703 C CA . ILE A 1 88 ? -13.136 2.391 -2.260 1.00 94.06 88 ILE A CA 1
ATOM 704 C C . ILE A 1 88 ? -13.416 1.332 -1.185 1.00 94.06 88 ILE A C 1
ATOM 706 O O . ILE A 1 88 ? -14.572 0.954 -0.978 1.00 94.06 88 ILE A O 1
ATOM 710 N N . ALA 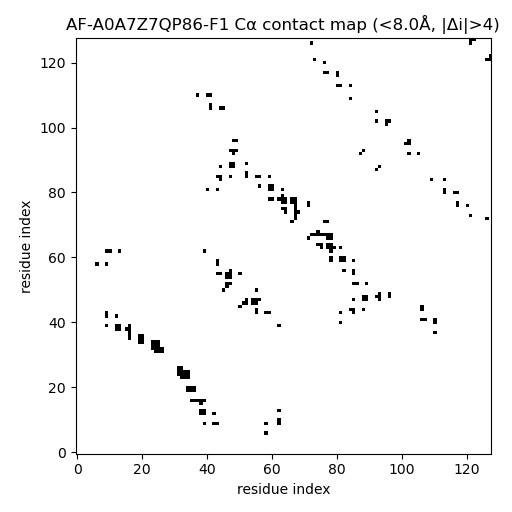A 1 89 ? -12.385 0.891 -0.461 1.00 93.50 89 ALA A N 1
ATOM 711 C CA . ALA A 1 89 ? -12.514 -0.099 0.600 1.00 93.50 89 ALA A CA 1
ATOM 712 C C . ALA A 1 89 ? -13.455 0.365 1.716 1.00 93.50 89 ALA A C 1
ATOM 714 O O . ALA A 1 89 ? -14.352 -0.378 2.120 1.00 93.50 89 ALA A O 1
ATOM 715 N N . ASP A 1 90 ? -13.311 1.607 2.169 1.00 93.44 90 ASP A N 1
ATOM 716 C CA . ASP A 1 90 ? -14.183 2.176 3.195 1.00 93.44 90 ASP A CA 1
ATOM 717 C C . ASP A 1 90 ? -15.642 2.266 2.743 1.00 93.44 90 ASP A C 1
ATOM 719 O O . ASP A 1 90 ? -16.551 1.972 3.521 1.00 93.44 90 ASP A O 1
ATOM 723 N N . LYS A 1 91 ? -15.876 2.637 1.479 1.00 90.94 91 LYS A N 1
ATOM 724 C CA . LYS A 1 91 ? -17.232 2.849 0.970 1.00 90.94 91 LYS A CA 1
ATOM 725 C C . LYS A 1 91 ? -17.958 1.551 0.621 1.00 90.94 91 LYS A C 1
ATOM 727 O O . LYS A 1 91 ? -19.153 1.445 0.895 1.00 90.94 91 LYS A O 1
ATOM 732 N N . PHE A 1 92 ? -17.261 0.597 0.006 1.00 88.69 92 PHE A N 1
ATOM 733 C CA . PHE A 1 92 ? -17.876 -0.593 -0.590 1.00 88.69 92 PHE A CA 1
ATOM 734 C C . PHE A 1 92 ? -17.518 -1.889 0.135 1.00 88.69 92 PHE A C 1
ATOM 736 O O . PHE A 1 92 ? -18.377 -2.753 0.295 1.00 88.69 92 PHE A O 1
ATOM 743 N N . LEU A 1 93 ? -16.274 -2.038 0.596 1.00 84.94 93 LEU A N 1
ATOM 744 C CA . LEU A 1 93 ? -15.795 -3.304 1.168 1.00 84.94 93 LEU A CA 1
ATOM 745 C C . LEU A 1 93 ? -16.121 -3.428 2.656 1.00 84.94 93 LEU A C 1
ATOM 747 O O . LEU A 1 93 ? -16.389 -4.519 3.154 1.00 84.94 93 LEU A O 1
ATOM 751 N N . LYS A 1 94 ? -16.166 -2.299 3.366 1.00 84.88 94 LYS A N 1
ATOM 752 C CA . LYS A 1 94 ? -16.419 -2.251 4.809 1.00 84.88 94 LYS A CA 1
ATOM 753 C C . LYS A 1 94 ? -17.771 -2.829 5.226 1.00 84.88 94 LYS A C 1
ATOM 755 O O . LYS A 1 94 ? -17.911 -3.304 6.347 1.00 84.88 94 LYS A O 1
ATOM 760 N N . VAL A 1 95 ? -18.750 -2.844 4.321 1.00 86.25 95 VAL A N 1
ATOM 761 C CA . VAL A 1 95 ? -20.071 -3.455 4.548 1.00 86.25 95 VAL A CA 1
ATOM 762 C C . VAL A 1 95 ? -19.954 -4.966 4.794 1.00 86.25 95 VAL A C 1
ATOM 764 O O . VAL A 1 95 ? -20.716 -5.523 5.583 1.00 86.25 95 VAL A O 1
ATOM 767 N N . PHE A 1 96 ? -18.951 -5.617 4.201 1.00 83.88 96 PHE A N 1
ATOM 768 C CA . PHE A 1 96 ? -18.734 -7.062 4.277 1.00 83.88 96 PHE A CA 1
ATOM 769 C C . PHE A 1 96 ? -17.821 -7.492 5.433 1.00 83.88 96 PHE A C 1
ATOM 771 O O . PHE A 1 96 ? -17.407 -8.643 5.481 1.00 83.88 96 PHE A O 1
ATOM 778 N N . PHE A 1 97 ? -17.534 -6.620 6.410 1.00 82.50 97 PHE A N 1
ATOM 779 C CA . PHE A 1 97 ? -16.563 -6.900 7.484 1.00 82.50 97 PHE A CA 1
ATOM 780 C C . PHE A 1 97 ? -16.831 -8.178 8.306 1.00 82.50 97 PHE A C 1
ATOM 782 O O . PHE A 1 97 ? -15.928 -8.677 8.975 1.00 82.50 97 PHE A O 1
ATOM 789 N N . ARG A 1 98 ? -18.073 -8.683 8.306 1.00 83.62 98 ARG A N 1
ATOM 790 C CA . ARG A 1 98 ? -18.470 -9.910 9.017 1.00 83.62 98 ARG A CA 1
ATOM 791 C C . ARG A 1 98 ? -18.225 -11.183 8.204 1.00 83.62 98 ARG A C 1
ATOM 793 O O . ARG A 1 98 ? -18.025 -12.239 8.803 1.00 83.62 98 ARG A O 1
ATOM 800 N N . ASP A 1 99 ? -18.247 -11.089 6.877 1.00 89.25 99 ASP A N 1
ATOM 801 C CA . ASP A 1 99 ? -18.006 -12.216 5.977 1.00 89.25 99 ASP A CA 1
ATOM 802 C C . ASP A 1 99 ? -16.526 -12.244 5.583 1.00 89.25 99 ASP A C 1
ATOM 804 O O . ASP A 1 99 ? -16.071 -11.539 4.683 1.00 89.25 99 ASP A O 1
ATOM 808 N N . HIS A 1 100 ? -15.760 -13.064 6.299 1.00 85.31 100 HIS A N 1
ATOM 809 C CA . HIS A 1 100 ? -14.313 -13.152 6.131 1.00 85.31 100 HIS A CA 1
ATOM 810 C C . HIS A 1 100 ? -13.931 -13.698 4.751 1.00 85.31 100 HIS A C 1
ATOM 812 O O . HIS A 1 100 ? -12.970 -13.221 4.152 1.00 85.31 100 HIS A O 1
ATOM 818 N N . THR A 1 101 ? -14.691 -14.659 4.217 1.00 87.69 101 THR A N 1
ATOM 819 C CA . THR A 1 101 ? -14.398 -15.271 2.915 1.00 87.69 101 THR A CA 1
ATOM 820 C C . THR A 1 101 ? -14.577 -14.253 1.796 1.00 87.69 101 THR A C 1
ATOM 822 O O . THR A 1 101 ? -13.690 -14.098 0.952 1.00 87.69 101 THR A O 1
ATOM 825 N N . MET A 1 102 ? -15.687 -13.509 1.819 1.00 86.38 102 MET A N 1
ATOM 826 C CA . MET A 1 102 ? -15.929 -12.447 0.844 1.00 86.38 102 MET A CA 1
ATOM 827 C C . MET A 1 102 ? -14.882 -11.334 0.958 1.00 86.38 102 MET A C 1
ATOM 829 O O . MET A 1 102 ? -14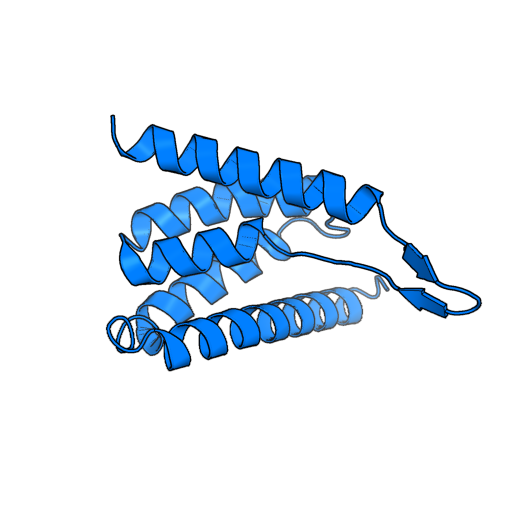.356 -10.873 -0.055 1.00 86.38 102 MET A O 1
ATOM 833 N N . LEU A 1 103 ? -14.515 -10.952 2.182 1.00 88.62 103 LEU A N 1
ATOM 834 C CA . LEU A 1 103 ? -13.522 -9.914 2.436 1.00 88.62 103 LEU A CA 1
ATOM 835 C C . LEU A 1 103 ? -12.134 -10.279 1.896 1.00 88.62 103 LEU A C 1
ATOM 837 O O . LEU A 1 103 ? -11.522 -9.456 1.216 1.00 88.62 103 LEU A O 1
ATOM 841 N N . TYR A 1 104 ? -11.648 -11.501 2.131 1.00 88.50 104 TYR A N 1
ATOM 842 C CA . TYR A 1 104 ? -10.370 -11.944 1.565 1.00 88.50 104 TYR A CA 1
ATOM 843 C C . TYR A 1 104 ? -10.389 -11.923 0.034 1.00 88.50 104 TYR A C 1
ATOM 845 O O . TYR A 1 104 ? -9.452 -11.407 -0.578 1.00 88.50 104 TYR A O 1
ATOM 853 N N . GLY A 1 105 ? -11.472 -12.404 -0.584 1.00 90.19 105 GLY A N 1
ATOM 854 C CA . GLY A 1 105 ? -11.637 -12.348 -2.037 1.00 90.19 105 GLY A CA 1
ATOM 855 C C . GLY A 1 105 ? -11.596 -10.915 -2.573 1.00 90.19 105 GLY A C 1
ATOM 856 O O . GLY A 1 105 ? -10.894 -10.632 -3.541 1.00 90.19 105 GLY A O 1
ATOM 857 N N . MET A 1 106 ? -12.283 -9.985 -1.909 1.00 89.69 106 MET A N 1
ATOM 858 C CA . MET A 1 106 ? -12.307 -8.578 -2.314 1.00 89.69 106 MET A CA 1
ATOM 859 C C . MET A 1 106 ? -10.964 -7.867 -2.118 1.00 89.69 106 MET A C 1
ATOM 861 O O . MET A 1 106 ? -10.602 -7.024 -2.935 1.00 89.69 106 MET A O 1
ATOM 865 N N . ILE A 1 107 ? -10.204 -8.206 -1.073 1.00 92.31 107 ILE A N 1
ATOM 866 C CA . ILE A 1 107 ? -8.851 -7.669 -0.879 1.00 92.31 107 ILE A CA 1
ATOM 867 C C . ILE A 1 107 ? -7.919 -8.142 -2.003 1.00 92.31 107 ILE A C 1
ATOM 869 O O . ILE A 1 107 ? -7.182 -7.326 -2.554 1.00 92.31 107 ILE A O 1
ATOM 873 N N . LEU A 1 108 ? -7.983 -9.422 -2.384 1.00 92.38 108 LEU A N 1
ATOM 874 C CA . LEU A 1 108 ? -7.197 -9.955 -3.503 1.00 92.38 108 LEU A CA 1
ATOM 875 C C . LEU A 1 108 ? -7.596 -9.315 -4.840 1.00 92.38 108 LEU A C 1
ATOM 877 O O . LEU A 1 108 ? -6.727 -8.943 -5.624 1.00 92.38 108 LEU A O 1
ATOM 881 N N . LEU A 1 109 ? -8.894 -9.101 -5.075 1.00 92.31 109 LEU A N 1
ATOM 882 C CA . LEU A 1 109 ? -9.363 -8.310 -6.220 1.00 92.31 109 LEU A CA 1
ATOM 883 C C . LEU A 1 109 ? -8.827 -6.872 -6.183 1.00 92.31 109 LEU A C 1
ATOM 885 O O . LEU A 1 109 ? -8.524 -6.305 -7.229 1.00 92.31 109 LEU A O 1
ATOM 889 N N . GLY A 1 110 ? -8.664 -6.295 -4.991 1.00 93.56 110 GLY A N 1
ATOM 890 C CA . GLY A 1 110 ? -8.020 -4.998 -4.799 1.00 93.56 110 GLY A CA 1
ATOM 891 C C . GLY A 1 110 ? -6.569 -4.967 -5.284 1.00 93.56 110 GLY A C 1
ATOM 892 O O . GLY A 1 110 ? -6.154 -3.962 -5.853 1.00 93.56 110 GLY A O 1
ATOM 893 N N . VAL A 1 111 ? -5.813 -6.059 -5.116 1.00 94.25 111 VAL A N 1
ATOM 894 C CA . VAL A 1 111 ? -4.436 -6.163 -5.639 1.00 94.25 111 VAL A CA 1
ATOM 895 C C . VAL A 1 111 ? -4.450 -6.128 -7.164 1.00 94.25 111 VAL A C 1
ATOM 897 O O . VAL A 1 111 ? -3.725 -5.343 -7.765 1.00 94.25 111 VAL A O 1
ATOM 900 N N . ILE A 1 112 ? -5.335 -6.909 -7.790 1.00 93.38 112 ILE A N 1
ATOM 901 C CA . ILE A 1 112 ? -5.492 -6.923 -9.253 1.00 93.38 112 ILE A CA 1
ATOM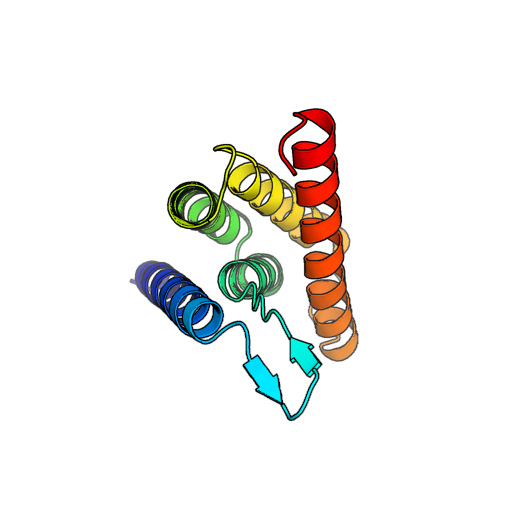 902 C C . ILE A 1 112 ? -5.875 -5.527 -9.762 1.00 93.38 112 ILE A C 1
ATOM 904 O O . ILE A 1 112 ? -5.324 -5.044 -10.748 1.00 93.38 112 ILE A O 1
ATOM 908 N N . PHE A 1 113 ? -6.797 -4.853 -9.070 1.00 94.56 113 PHE A N 1
ATOM 909 C CA . PHE A 1 113 ? -7.183 -3.482 -9.392 1.00 94.56 113 PHE A CA 1
ATOM 910 C C . PHE A 1 113 ? -5.994 -2.515 -9.322 1.00 94.56 113 PHE A C 1
ATOM 912 O O . PHE A 1 113 ? -5.814 -1.711 -10.238 1.00 94.56 113 PHE A O 1
ATOM 919 N N . LEU A 1 114 ? -5.176 -2.603 -8.269 1.00 94.88 114 LEU A N 1
ATOM 920 C CA . LEU A 1 114 ? -3.981 -1.777 -8.120 1.00 94.88 114 LEU A CA 1
ATOM 921 C C . LEU A 1 114 ? -2.989 -2.020 -9.264 1.00 94.88 114 LEU A C 1
ATOM 923 O O . LEU A 1 114 ? -2.488 -1.054 -9.833 1.00 94.88 114 LEU A O 1
ATOM 927 N N . GLU A 1 115 ? -2.722 -3.274 -9.631 1.00 93.00 115 GLU A N 1
ATOM 928 C CA . GLU A 1 115 ? -1.787 -3.581 -10.720 1.00 93.00 115 GLU A CA 1
ATOM 929 C C . GLU A 1 115 ? -2.275 -3.054 -12.067 1.00 93.00 115 GLU A C 1
ATOM 931 O O . GLU A 1 115 ? -1.502 -2.431 -12.795 1.00 93.00 115 GLU A O 1
ATOM 936 N N . ILE A 1 116 ? -3.565 -3.223 -12.376 1.00 93.62 116 ILE A N 1
ATOM 937 C CA . ILE A 1 116 ? -4.163 -2.650 -13.588 1.00 93.62 116 ILE A CA 1
ATOM 938 C C . ILE A 1 116 ? -4.030 -1.124 -13.567 1.00 93.62 116 ILE A C 1
ATOM 940 O O . ILE A 1 116 ? -3.655 -0.528 -14.576 1.00 93.62 116 ILE A O 1
ATOM 944 N N . PHE A 1 117 ? -4.308 -0.485 -12.428 1.00 94.31 117 PHE A N 1
ATOM 945 C CA . PHE A 1 117 ? -4.162 0.961 -12.279 1.00 94.31 117 PHE A CA 1
ATOM 946 C C . PHE A 1 117 ? -2.722 1.415 -12.559 1.00 94.31 117 PHE A C 1
ATOM 948 O O . PHE A 1 117 ? -2.516 2.311 -13.378 1.00 94.31 117 PHE A O 1
ATOM 955 N N . VAL A 1 118 ? -1.727 0.776 -11.937 1.00 92.56 118 VAL A N 1
ATOM 956 C CA . VAL A 1 118 ? -0.305 1.098 -12.139 1.00 92.56 118 VAL A CA 1
ATOM 957 C C . VAL A 1 118 ? 0.094 0.885 -13.600 1.00 92.56 118 VAL A C 1
ATOM 959 O O . VAL A 1 118 ? 0.670 1.786 -14.210 1.00 92.56 118 VAL A O 1
ATOM 962 N N . MET A 1 119 ? -0.274 -0.257 -14.186 1.00 92.56 119 MET A N 1
ATOM 963 C CA . MET A 1 119 ? 0.033 -0.601 -15.576 1.00 92.56 119 MET A CA 1
ATOM 964 C C . MET A 1 119 ? -0.543 0.424 -16.557 1.00 92.56 119 MET A C 1
ATOM 966 O O . MET A 1 119 ? 0.151 0.861 -17.476 1.00 92.56 119 MET A O 1
ATOM 970 N N . VAL A 1 120 ? -1.799 0.839 -16.364 1.00 93.88 120 VAL A N 1
ATOM 971 C CA . VAL A 1 120 ? -2.436 1.854 -17.213 1.00 93.88 120 VAL A CA 1
ATOM 972 C C . VAL A 1 120 ? -1.673 3.171 -17.121 1.00 93.88 120 VAL A C 1
ATOM 974 O O . VAL A 1 120 ? -1.328 3.737 -18.157 1.00 93.88 120 VAL A O 1
ATOM 977 N N . ILE A 1 121 ? -1.350 3.642 -15.916 1.00 93.31 121 ILE A N 1
ATOM 978 C CA . ILE A 1 121 ? -0.625 4.906 -15.741 1.00 93.31 121 ILE A CA 1
ATOM 979 C C . ILE A 1 121 ? 0.769 4.848 -16.379 1.00 93.31 121 ILE A C 1
ATOM 981 O O . ILE A 1 121 ? 1.136 5.761 -17.117 1.00 93.31 121 ILE A O 1
ATOM 985 N N . TYR A 1 122 ? 1.524 3.776 -16.156 1.00 91.75 122 TYR A N 1
ATOM 986 C CA . TYR A 1 122 ? 2.857 3.597 -16.738 1.00 91.75 122 TYR A CA 1
ATOM 987 C C . TYR A 1 122 ? 2.813 3.512 -18.269 1.00 91.75 122 TYR A C 1
ATOM 989 O O . TYR A 1 122 ? 3.556 4.227 -18.948 1.00 91.75 122 TYR A O 1
ATOM 997 N N . SER A 1 123 ? 1.838 2.785 -18.825 1.00 89.81 123 SER A N 1
ATOM 998 C CA . SER A 1 123 ? 1.628 2.727 -20.276 1.00 89.81 123 SER A CA 1
ATOM 999 C C . SER A 1 123 ? 1.293 4.092 -20.893 1.00 89.81 123 SER A C 1
ATOM 1001 O O . SER A 1 123 ? 1.810 4.423 -21.958 1.00 89.81 123 SER A O 1
ATOM 1003 N N . LEU A 1 124 ? 0.484 4.916 -20.214 1.00 92.62 124 LEU A N 1
ATOM 1004 C CA . LEU A 1 124 ? 0.129 6.265 -20.669 1.00 92.62 12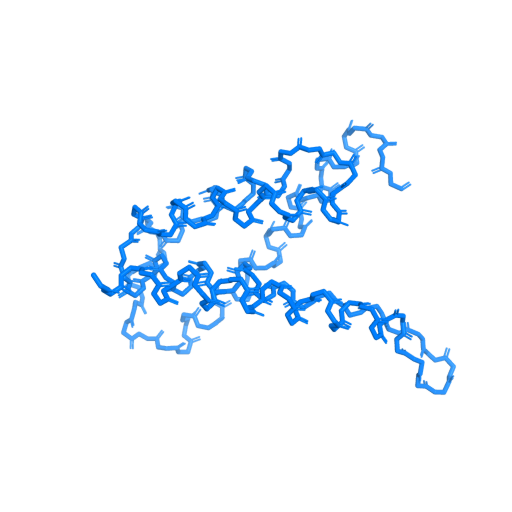4 LEU A CA 1
ATOM 1005 C C . LEU A 1 124 ? 1.322 7.223 -20.637 1.00 92.62 124 LEU A C 1
ATOM 1007 O O . LEU A 1 124 ? 1.410 8.125 -21.468 1.00 92.62 124 LEU A O 1
ATOM 1011 N N . LEU A 1 125 ? 2.233 7.028 -19.686 1.00 90.75 125 LEU A N 1
ATOM 1012 C CA . LEU A 1 125 ? 3.458 7.815 -19.561 1.00 90.75 125 LEU A CA 1
ATOM 1013 C C . LEU A 1 125 ? 4.582 7.317 -20.483 1.00 90.75 125 LEU A C 1
ATOM 1015 O O . LEU A 1 125 ? 5.629 7.957 -20.558 1.00 90.75 125 LEU A O 1
ATOM 1019 N N . GLY A 1 126 ? 4.370 6.208 -21.200 1.00 86.81 126 GLY A N 1
ATOM 1020 C CA . GLY A 1 126 ? 5.361 5.616 -22.098 1.00 86.81 126 GLY A CA 1
ATOM 1021 C C . GLY A 1 126 ? 6.539 4.970 -21.369 1.00 86.81 126 GLY A C 1
ATOM 1022 O O . GLY A 1 126 ? 7.595 4.789 -21.972 1.00 86.81 126 GLY A O 1
ATOM 1023 N N . VAL A 1 127 ? 6.371 4.644 -20.086 1.00 76.25 127 VAL A N 1
ATOM 1024 C CA . VAL A 1 127 ? 7.380 3.963 -19.274 1.00 76.25 127 VAL A CA 1
ATOM 1025 C C . VAL A 1 127 ? 6.895 2.528 -19.093 1.00 76.25 127 VAL A C 1
ATOM 1027 O O . VAL A 1 127 ? 5.929 2.304 -18.378 1.00 76.25 127 VAL A O 1
ATOM 1030 N N . ASN A 1 128 ? 7.478 1.579 -19.821 1.00 57.88 128 ASN A N 1
ATOM 1031 C CA . ASN A 1 128 ? 7.223 0.140 -19.691 1.00 57.88 128 ASN A CA 1
ATOM 1032 C C . ASN A 1 128 ? 8.490 -0.630 -20.052 1.00 57.88 128 ASN A C 1
ATOM 1034 O O . ASN A 1 128 ? 9.066 -0.320 -21.121 1.00 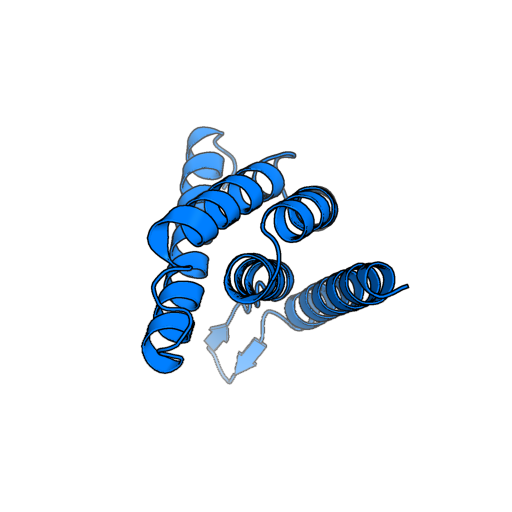57.88 128 ASN A O 1
#